Protein AF-A0A6P0SX77-F1 (afdb_monomer_lite)

Radius of gyration: 18.06 Å; chains: 1; bounding box: 27×30×55 Å

Foldseek 3Di:
DADCQCVPPHHPRHPVVPDPVNVVVVVVVCVVVPVPVVVVVVVVVVCVVVVVPPPVPPPPPDD

pLDDT: mean 72.02, std 12.47, range [44.0, 87.56]

Sequence (63 aa):
MGKATEHLLGEGIEPEHLNDDRLGRVLDQLFEAGLTSLFVQVALAAASQFEVNGDSLHLDSSS

Structure (mmCIF, N/CA/C/O backbone):
data_AF-A0A6P0SX77-F1
#
_entry.id   AF-A0A6P0SX77-F1
#
loop_
_atom_site.group_PDB
_atom_site.id
_atom_site.type_symbol
_atom_site.label_atom_id
_atom_site.label_alt_id
_atom_site.label_comp_id
_atom_site.label_asym_id
_atom_si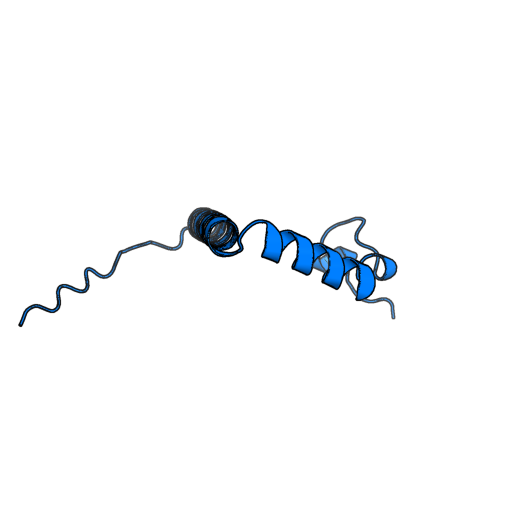te.label_entity_id
_atom_site.label_seq_id
_atom_site.pdbx_PDB_ins_code
_atom_site.Cartn_x
_atom_site.Cartn_y
_atom_site.Cartn_z
_atom_site.occupancy
_atom_site.B_iso_or_equiv
_atom_site.auth_seq_id
_atom_site.auth_comp_id
_atom_site.auth_asym_id
_atom_site.auth_atom_id
_atom_site.pdbx_PDB_model_num
ATOM 1 N N . MET A 1 1 ? 19.174 -17.992 -16.207 1.00 45.12 1 MET A N 1
ATOM 2 C CA . MET A 1 1 ? 18.208 -18.464 -15.194 1.00 45.12 1 MET A CA 1
ATOM 3 C C . MET A 1 1 ? 17.278 -17.298 -14.887 1.00 45.12 1 MET A C 1
ATOM 5 O O . MET A 1 1 ? 17.678 -16.398 -14.159 1.00 45.12 1 MET A O 1
ATOM 9 N N . GLY A 1 2 ? 16.138 -17.224 -15.582 1.00 50.16 2 GLY A N 1
ATOM 10 C CA . GLY A 1 2 ? 15.181 -16.116 -15.467 1.00 50.16 2 GLY A CA 1
ATOM 11 C C . GLY A 1 2 ? 14.522 -16.099 -14.088 1.00 50.16 2 GLY A C 1
ATOM 12 O O . GLY A 1 2 ? 14.242 -17.155 -13.526 1.00 50.16 2 GLY A O 1
ATOM 13 N N . LYS A 1 3 ? 14.364 -14.905 -13.513 1.00 56.19 3 LYS A N 1
ATOM 14 C CA . LYS A 1 3 ? 13.847 -14.682 -12.156 1.00 56.19 3 LYS A CA 1
ATOM 15 C C . LYS A 1 3 ? 12.402 -15.183 -12.072 1.00 56.19 3 LYS A C 1
ATOM 17 O O . LYS A 1 3 ? 11.617 -14.864 -12.958 1.00 56.19 3 LYS A O 1
ATOM 22 N N . ALA A 1 4 ? 12.059 -15.909 -11.006 1.00 65.88 4 ALA A N 1
ATOM 23 C CA . ALA A 1 4 ? 10.747 -16.521 -10.742 1.00 65.88 4 ALA A CA 1
ATOM 24 C C . ALA A 1 4 ? 9.634 -15.490 -10.443 1.00 6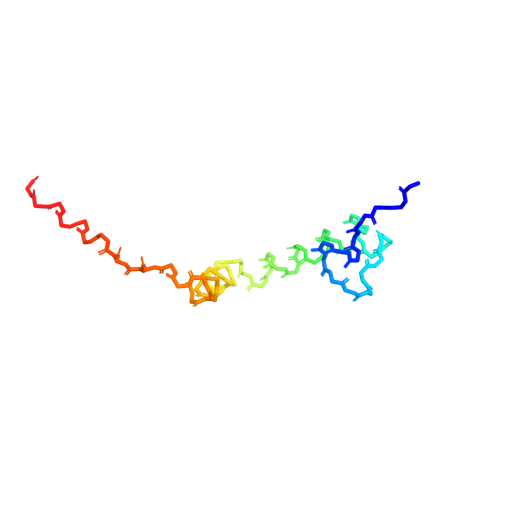5.88 4 ALA A C 1
ATOM 26 O O . ALA A 1 4 ? 8.884 -15.617 -9.485 1.00 65.88 4 ALA A O 1
ATOM 27 N N . THR A 1 5 ? 9.571 -14.426 -11.232 1.00 63.78 5 THR A N 1
ATOM 28 C CA . THR A 1 5 ? 8.652 -13.294 -11.076 1.00 63.78 5 THR A CA 1
ATOM 29 C C . THR A 1 5 ? 7.210 -13.735 -11.270 1.00 63.78 5 THR A C 1
ATOM 31 O O . THR A 1 5 ? 6.394 -13.489 -10.391 1.00 63.78 5 THR A O 1
ATOM 34 N N . GLU A 1 6 ? 6.932 -14.527 -12.301 1.00 62.19 6 GLU A N 1
ATOM 35 C CA . GLU A 1 6 ? 5.601 -15.101 -12.535 1.00 62.19 6 GLU A CA 1
ATOM 36 C C . GLU A 1 6 ? 5.148 -16.051 -11.417 1.00 62.19 6 GLU A C 1
ATOM 38 O O . GLU A 1 6 ? 3.972 -16.114 -11.072 1.00 62.19 6 GLU A O 1
ATOM 43 N N . HIS A 1 7 ? 6.085 -16.778 -10.802 1.00 62.91 7 HIS A N 1
ATOM 44 C CA . HIS A 1 7 ? 5.766 -17.725 -9.733 1.00 62.91 7 HIS A CA 1
ATOM 45 C C . HIS A 1 7 ? 5.536 -17.038 -8.379 1.00 62.91 7 HIS A C 1
ATOM 47 O O . HIS A 1 7 ? 4.815 -17.562 -7.536 1.00 62.91 7 HIS A O 1
ATOM 53 N N . LEU A 1 8 ? 6.165 -15.879 -8.160 1.00 69.50 8 LEU A N 1
ATOM 54 C CA . LEU A 1 8 ? 6.104 -15.143 -6.895 1.00 69.50 8 LEU A CA 1
ATOM 55 C C . LEU A 1 8 ? 5.051 -14.031 -6.891 1.00 69.50 8 LEU A C 1
ATOM 57 O O . LEU A 1 8 ? 4.509 -13.721 -5.835 1.00 69.50 8 LEU A O 1
ATOM 61 N N . LEU A 1 9 ? 4.791 -13.410 -8.041 1.00 73.12 9 LEU A N 1
ATOM 62 C CA . LEU A 1 9 ? 3.937 -12.222 -8.155 1.00 73.12 9 LEU A CA 1
ATOM 63 C C . LEU A 1 9 ? 2.635 -12.491 -8.913 1.00 73.12 9 LEU A C 1
ATOM 65 O O . LEU A 1 9 ? 1.715 -11.682 -8.835 1.00 73.12 9 LEU A O 1
ATOM 69 N N . GLY A 1 10 ? 2.546 -13.627 -9.606 1.00 70.19 10 GLY A N 1
ATOM 70 C CA . GLY A 1 10 ? 1.381 -14.028 -10.382 1.00 70.19 10 GLY A CA 1
ATOM 71 C C . GLY A 1 10 ? 1.685 -14.167 -11.871 1.00 70.19 10 GLY A C 1
ATOM 72 O O . GLY A 1 10 ? 2.606 -13.550 -12.410 1.00 70.19 10 GLY A O 1
ATOM 73 N N . GLU A 1 11 ? 0.887 -15.003 -12.530 1.00 72.31 11 GLU A N 1
ATOM 74 C CA . GLU A 1 11 ? 0.991 -15.292 -13.960 1.00 72.31 11 GLU A CA 1
ATOM 75 C C . GLU A 1 11 ? 0.878 -13.999 -14.792 1.00 72.31 11 GLU A C 1
ATOM 77 O O . GLU A 1 11 ? -0.016 -13.181 -14.565 1.00 72.31 11 GLU A O 1
ATOM 82 N N . GLY A 1 12 ? 1.808 -13.791 -15.734 1.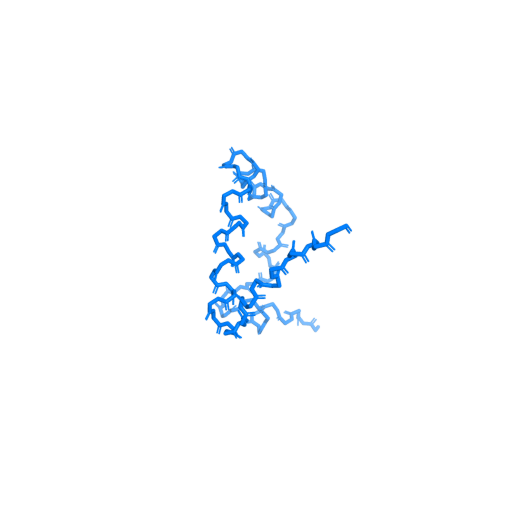00 71.88 12 GLY A N 1
ATOM 83 C CA . GLY A 1 12 ? 1.870 -12.587 -16.576 1.00 71.88 12 GLY A CA 1
ATOM 84 C C . GLY A 1 12 ? 2.687 -11.416 -16.007 1.00 71.88 12 GLY A C 1
ATOM 85 O O . GLY A 1 12 ? 2.787 -10.366 -16.650 1.00 71.88 12 GLY A O 1
ATOM 86 N N . ILE A 1 13 ? 3.300 -11.561 -14.825 1.00 72.50 13 ILE A N 1
ATOM 87 C CA . ILE A 1 13 ? 4.261 -10.579 -14.303 1.00 72.50 13 ILE A CA 1
ATOM 88 C C . ILE A 1 13 ? 5.667 -10.907 -14.819 1.00 72.50 13 ILE A C 1
ATOM 90 O O . ILE A 1 13 ? 6.406 -11.683 -14.214 1.00 72.50 13 ILE A O 1
ATOM 94 N N . GLU A 1 14 ? 6.048 -10.275 -15.929 1.00 72.00 14 GLU A N 1
ATOM 95 C CA . GLU A 1 14 ? 7.403 -10.365 -16.477 1.00 72.00 14 GLU A CA 1
ATOM 96 C C . GLU A 1 14 ? 8.412 -9.532 -15.658 1.00 72.00 14 GLU A C 1
ATOM 98 O O . GLU A 1 14 ? 8.065 -8.477 -15.113 1.00 72.00 14 GLU A O 1
ATOM 103 N N . PRO A 1 15 ? 9.698 -9.931 -15.606 1.00 68.19 15 PRO A N 1
ATOM 104 C CA . PRO A 1 15 ? 10.746 -9.152 -14.946 1.00 68.19 15 PRO A CA 1
ATOM 105 C C . PRO A 1 15 ? 10.873 -7.719 -15.476 1.00 68.19 15 PRO A C 1
ATOM 107 O O . PRO A 1 15 ? 11.251 -6.823 -14.722 1.00 68.19 15 PRO A O 1
ATOM 110 N N . GLU A 1 16 ? 10.547 -7.488 -16.750 1.00 71.00 16 GLU A N 1
ATOM 111 C CA . GLU A 1 16 ? 10.574 -6.160 -17.372 1.00 71.00 16 GLU A CA 1
ATOM 112 C 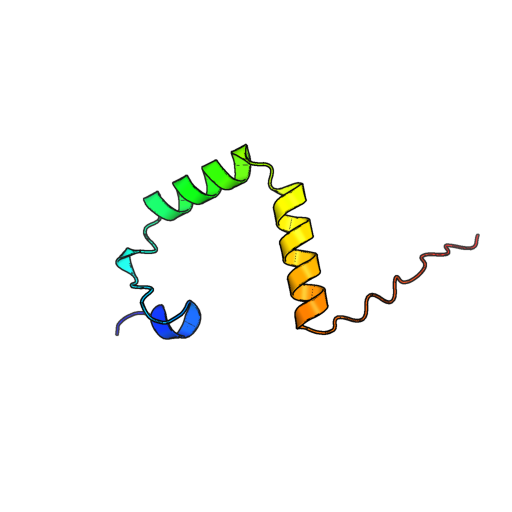C . GLU A 1 16 ? 9.475 -5.217 -16.851 1.00 71.00 16 GLU A C 1
ATOM 114 O O . GLU A 1 16 ? 9.618 -3.993 -16.943 1.00 71.00 16 GLU A O 1
ATOM 119 N N . HIS A 1 17 ? 8.400 -5.757 -16.263 1.00 66.62 17 HIS A N 1
ATOM 120 C CA . HIS A 1 17 ? 7.360 -4.963 -15.600 1.00 66.62 17 HIS A CA 1
ATOM 121 C C . HIS A 1 17 ? 7.830 -4.385 -14.264 1.00 66.62 17 HIS A C 1
ATOM 123 O O . HIS A 1 17 ? 7.344 -3.333 -13.849 1.00 66.62 17 HIS A O 1
ATOM 129 N N . LEU A 1 18 ? 8.808 -5.029 -13.627 1.00 68.31 18 LEU A N 1
ATOM 130 C CA . LEU A 1 18 ? 9.419 -4.617 -12.364 1.00 68.31 18 LEU A CA 1
ATOM 131 C C . LEU A 1 18 ? 10.644 -3.733 -12.615 1.00 68.31 18 LEU A C 1
ATOM 133 O O . LEU A 1 18 ? 11.704 -3.933 -12.020 1.00 68.31 18 LEU A O 1
ATOM 137 N N . ASN A 1 19 ? 10.528 -2.785 -13.544 1.00 68.88 19 ASN A N 1
ATOM 138 C CA . ASN A 1 19 ? 11.551 -1.763 -13.695 1.00 68.88 19 ASN A CA 1
ATOM 139 C C . ASN A 1 19 ? 11.374 -0.682 -12.614 1.00 68.88 19 ASN A C 1
ATOM 141 O O . ASN A 1 19 ? 10.256 -0.311 -12.246 1.00 68.88 19 ASN A O 1
ATOM 145 N N . ASP A 1 20 ? 12.500 -0.199 -12.090 1.00 64.44 20 ASP A N 1
ATOM 146 C CA . ASP A 1 20 ? 12.550 0.754 -10.973 1.00 64.44 20 ASP A CA 1
ATOM 147 C C . ASP A 1 20 ? 11.785 2.052 -11.300 1.00 64.44 20 ASP A C 1
ATOM 149 O O . ASP A 1 20 ? 11.110 2.621 -10.447 1.00 64.44 20 ASP A O 1
ATOM 153 N N . ASP A 1 21 ? 11.780 2.462 -12.575 1.00 70.69 21 ASP A N 1
ATOM 154 C CA . ASP A 1 21 ? 11.085 3.660 -13.062 1.00 70.69 21 ASP A CA 1
ATOM 155 C C . ASP A 1 21 ? 9.552 3.567 -12.999 1.00 70.69 21 ASP A C 1
ATOM 157 O O . ASP A 1 21 ? 8.868 4.590 -12.877 1.00 70.69 21 ASP A O 1
ATOM 161 N N . ARG A 1 22 ? 8.972 2.372 -13.170 1.00 73.88 22 ARG A N 1
ATOM 162 C CA . ARG A 1 22 ? 7.523 2.164 -13.006 1.00 73.88 22 ARG A CA 1
ATOM 163 C C . ARG A 1 22 ? 7.181 1.987 -11.539 1.00 73.88 22 ARG A C 1
ATOM 165 O O . ARG A 1 22 ? 6.177 2.542 -11.104 1.00 73.88 22 ARG A O 1
ATOM 172 N N . LEU A 1 23 ? 8.020 1.276 -10.786 1.00 77.69 23 LEU A N 1
ATOM 173 C CA . LEU A 1 23 ? 7.810 1.075 -9.356 1.00 77.69 23 LEU A CA 1
ATOM 174 C C . LEU A 1 23 ? 7.837 2.412 -8.602 1.00 77.69 23 LEU A C 1
ATOM 176 O O . LEU A 1 23 ? 6.906 2.703 -7.857 1.00 77.69 23 LEU A O 1
ATOM 180 N N . GLY A 1 24 ? 8.839 3.258 -8.865 1.00 80.50 24 GLY A N 1
ATOM 181 C CA . GLY A 1 24 ? 8.966 4.587 -8.264 1.00 80.50 24 GLY A CA 1
ATOM 182 C C . GLY A 1 24 ? 7.760 5.480 -8.554 1.00 80.50 24 GLY A C 1
ATOM 183 O O . GLY A 1 24 ? 7.165 6.020 -7.631 1.00 80.50 24 GLY A O 1
ATOM 184 N N . ARG A 1 25 ? 7.302 5.533 -9.812 1.00 83.88 25 ARG A N 1
ATOM 185 C CA . ARG A 1 25 ? 6.114 6.324 -10.186 1.00 83.88 25 ARG A CA 1
ATOM 186 C C . ARG A 1 25 ? 4.827 5.834 -9.534 1.00 83.88 25 ARG A C 1
ATOM 188 O O . ARG A 1 25 ? 3.968 6.644 -9.202 1.00 83.88 25 ARG A O 1
ATOM 195 N N . VAL A 1 26 ? 4.675 4.522 -9.369 1.00 83.12 26 VAL A N 1
ATOM 196 C CA . VAL A 1 26 ? 3.529 3.967 -8.641 1.00 83.12 26 VAL A CA 1
ATOM 197 C C . VAL A 1 26 ? 3.627 4.338 -7.163 1.00 83.12 26 VAL A C 1
ATOM 199 O O . VAL A 1 26 ? 2.640 4.788 -6.593 1.00 83.12 26 VAL A O 1
ATOM 202 N N . LEU A 1 27 ? 4.806 4.219 -6.548 1.00 81.19 27 LEU A N 1
ATOM 203 C CA . LEU A 1 27 ? 5.018 4.612 -5.153 1.00 81.19 27 LEU A CA 1
ATOM 204 C C . LEU A 1 27 ? 4.748 6.106 -4.921 1.00 81.19 27 LEU A C 1
ATOM 206 O O . LEU A 1 27 ? 4.114 6.439 -3.921 1.00 81.19 27 LEU A O 1
ATOM 210 N N . ASP A 1 28 ? 5.132 6.978 -5.855 1.00 85.75 28 ASP A N 1
ATOM 211 C CA . ASP A 1 28 ? 4.824 8.412 -5.802 1.00 85.75 28 ASP A CA 1
ATOM 212 C C . ASP A 1 28 ? 3.307 8.661 -5.829 1.00 85.75 28 ASP A C 1
ATOM 214 O O . ASP A 1 28 ? 2.779 9.399 -5.000 1.00 85.75 28 ASP A O 1
ATOM 218 N N . GLN A 1 29 ? 2.574 7.979 -6.715 1.00 85.06 29 GLN A N 1
ATOM 219 C CA . GLN A 1 29 ? 1.109 8.078 -6.779 1.00 85.06 29 GLN A CA 1
ATOM 220 C C . GLN A 1 29 ? 0.432 7.565 -5.504 1.00 85.06 29 GLN A C 1
ATOM 222 O O . GLN A 1 29 ? -0.540 8.155 -5.034 1.00 85.06 29 GLN A O 1
ATOM 227 N N . LEU A 1 30 ? 0.939 6.474 -4.923 1.00 83.38 30 LEU A N 1
ATOM 228 C CA . LEU A 1 30 ? 0.444 5.954 -3.647 1.00 83.38 30 LEU A CA 1
ATOM 229 C C . LEU A 1 30 ? 0.729 6.927 -2.495 1.00 83.38 30 LEU A C 1
ATOM 231 O O . LEU A 1 30 ? -0.096 7.071 -1.590 1.00 83.38 30 LEU A O 1
ATOM 235 N N . PHE A 1 31 ? 1.876 7.608 -2.535 1.00 83.38 31 PHE A N 1
ATOM 236 C CA . PHE A 1 31 ? 2.230 8.642 -1.572 1.00 83.38 31 PHE A CA 1
ATOM 237 C C . PHE A 1 31 ? 1.288 9.848 -1.667 1.00 83.38 31 PHE A C 1
ATOM 239 O O . PHE A 1 31 ? 0.734 10.262 -0.646 1.00 83.38 31 PHE A O 1
ATOM 246 N N . GLU A 1 32 ? 1.030 10.349 -2.877 1.00 86.25 32 GLU A N 1
ATOM 247 C CA . GLU A 1 32 ? 0.070 11.434 -3.130 1.00 86.25 32 GLU A CA 1
ATOM 248 C C . GLU A 1 32 ? -1.365 11.064 -2.721 1.00 86.25 32 GLU A C 1
ATOM 250 O O . GLU A 1 32 ? -2.088 11.895 -2.170 1.00 86.25 32 GLU A O 1
ATOM 255 N N . ALA A 1 33 ? -1.773 9.810 -2.942 1.00 81.62 33 ALA A N 1
ATOM 256 C CA . ALA A 1 33 ? -3.102 9.309 -2.589 1.00 81.62 33 ALA A CA 1
ATOM 257 C C . ALA A 1 33 ? -3.318 9.115 -1.074 1.00 81.62 33 ALA A C 1
ATOM 259 O O . ALA A 1 33 ? -4.457 8.943 -0.633 1.00 81.62 33 ALA A O 1
ATOM 260 N N . GLY A 1 34 ? -2.253 9.158 -0.268 1.00 82.88 34 GLY A N 1
ATOM 261 C CA . GLY A 1 34 ? -2.313 8.995 1.183 1.00 82.88 34 GLY A CA 1
ATOM 262 C C . GLY A 1 34 ? -2.154 7.540 1.631 1.00 82.88 34 GLY A C 1
ATOM 263 O O . GLY A 1 34 ? -3.113 6.770 1.720 1.00 82.88 34 GLY A O 1
ATOM 264 N N . LEU A 1 35 ? -0.927 7.187 2.023 1.00 83.56 35 LEU A N 1
ATOM 265 C CA . LEU A 1 35 ? -0.544 5.819 2.395 1.00 83.56 35 LEU A CA 1
ATOM 266 C C . LEU A 1 35 ? -1.280 5.272 3.619 1.00 83.56 35 LEU A C 1
ATOM 268 O O . LEU A 1 35 ? -1.501 4.070 3.701 1.00 83.56 35 LEU A O 1
ATOM 272 N N . THR A 1 36 ? -1.677 6.122 4.566 1.00 83.00 36 THR A N 1
ATOM 273 C CA . THR A 1 36 ? -2.263 5.669 5.836 1.00 83.00 36 THR A CA 1
ATOM 274 C C . THR A 1 36 ? -3.568 4.903 5.631 1.00 83.00 36 THR A C 1
ATOM 276 O O . THR A 1 36 ? -3.737 3.823 6.191 1.00 83.00 36 THR A O 1
ATOM 279 N N . SER A 1 37 ? -4.489 5.425 4.813 1.00 82.12 37 SER A N 1
ATOM 280 C CA . SER A 1 37 ? -5.773 4.752 4.574 1.00 82.12 37 SER A CA 1
ATOM 281 C C . SER A 1 37 ? -5.584 3.465 3.773 1.00 82.12 37 SER A C 1
ATOM 283 O O . SER A 1 37 ? -6.160 2.435 4.119 1.00 82.12 37 SER A O 1
ATOM 285 N N . LEU A 1 38 ? -4.731 3.508 2.746 1.00 84.44 38 LEU A N 1
ATOM 286 C CA . LEU A 1 38 ? -4.404 2.345 1.929 1.00 84.44 38 LEU A CA 1
ATOM 287 C C . LEU A 1 38 ? -3.766 1.231 2.765 1.00 84.44 38 LEU A C 1
ATOM 289 O O . LEU A 1 38 ? -4.184 0.080 2.687 1.00 84.44 38 LEU A O 1
ATOM 293 N N . PHE A 1 39 ? -2.788 1.578 3.597 1.00 84.19 39 PHE A N 1
ATOM 294 C CA . PHE A 1 39 ? -2.102 0.629 4.463 1.00 84.19 39 PHE A CA 1
ATOM 295 C C . PHE A 1 39 ? -3.065 -0.031 5.450 1.00 84.19 39 PHE A C 1
ATOM 297 O O . PHE A 1 39 ? -3.047 -1.251 5.586 1.00 84.19 39 PHE A O 1
ATOM 304 N N . VAL A 1 40 ? -3.948 0.744 6.092 1.00 86.81 40 VAL A N 1
ATOM 305 C CA . VAL A 1 40 ? -4.966 0.199 7.006 1.00 86.81 40 VAL A CA 1
ATOM 306 C C . VAL A 1 40 ? -5.903 -0.762 6.276 1.00 86.81 40 VAL A C 1
ATOM 308 O O . VAL A 1 40 ? -6.182 -1.841 6.792 1.00 86.81 40 VAL A O 1
ATOM 311 N N . GLN A 1 41 ? -6.352 -0.421 5.067 1.00 87.00 41 GLN A N 1
ATOM 312 C CA . GLN A 1 41 ? -7.209 -1.305 4.272 1.00 87.00 41 GLN A CA 1
ATOM 313 C C . GLN A 1 41 ? -6.507 -2.618 3.908 1.00 87.00 41 GLN A C 1
ATOM 315 O O . GLN A 1 41 ? -7.089 -3.688 4.086 1.00 87.00 41 GLN A O 1
ATOM 320 N N . VAL A 1 42 ? -5.249 -2.555 3.457 1.00 87.56 42 VAL A N 1
ATOM 321 C CA . VAL A 1 42 ? -4.449 -3.749 3.136 1.00 87.56 42 VAL A CA 1
ATOM 322 C C . VAL A 1 42 ? -4.197 -4.594 4.387 1.00 87.56 42 VAL A C 1
ATOM 324 O O . VAL A 1 42 ? -4.351 -5.813 4.339 1.00 87.56 42 VAL A O 1
ATOM 327 N N . ALA A 1 43 ? -3.864 -3.967 5.516 1.00 84.69 43 ALA A N 1
ATOM 328 C CA . ALA A 1 43 ? -3.631 -4.659 6.780 1.00 84.69 43 ALA A CA 1
ATOM 329 C C . ALA A 1 43 ? -4.897 -5.360 7.294 1.00 84.69 43 ALA A C 1
ATOM 331 O O . ALA A 1 43 ? -4.820 -6.509 7.721 1.00 84.69 43 ALA A O 1
ATOM 332 N N . LEU A 1 44 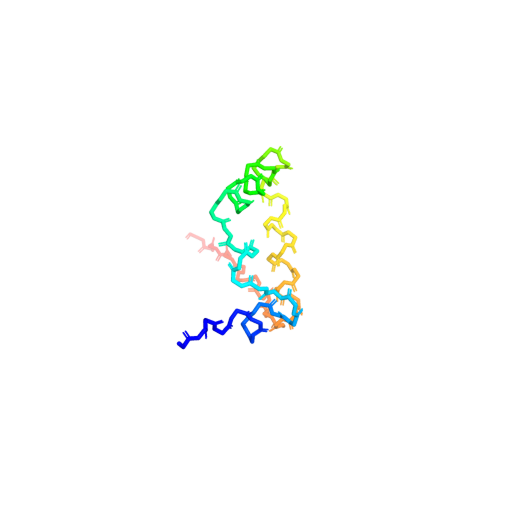? -6.063 -4.711 7.208 1.00 85.00 44 LEU A N 1
ATOM 333 C CA . LEU A 1 44 ? -7.347 -5.317 7.575 1.00 85.00 44 L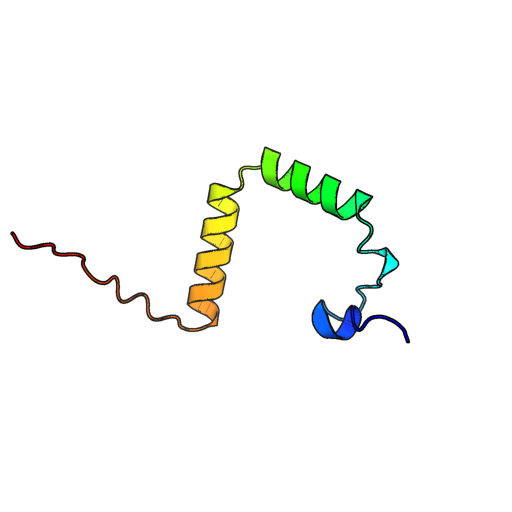EU A CA 1
ATOM 334 C C . LEU A 1 44 ? -7.719 -6.474 6.643 1.00 85.00 44 LEU A C 1
ATOM 336 O O . LEU A 1 44 ? -8.160 -7.520 7.118 1.00 85.00 44 LEU A O 1
ATOM 340 N N . ALA A 1 45 ? -7.511 -6.316 5.333 1.00 86.31 45 ALA A N 1
ATOM 341 C CA . ALA A 1 45 ? -7.754 -7.377 4.359 1.00 86.31 45 ALA A CA 1
ATOM 342 C C . ALA A 1 45 ? -6.858 -8.596 4.623 1.00 86.31 45 ALA A C 1
ATOM 344 O O . ALA A 1 45 ? -7.350 -9.722 4.653 1.00 86.31 45 ALA A O 1
ATOM 345 N N . ALA A 1 46 ? -5.569 -8.374 4.891 1.00 84.25 46 ALA A N 1
ATOM 346 C CA . ALA A 1 46 ? -4.639 -9.434 5.264 1.00 84.25 46 ALA A CA 1
ATOM 347 C C . ALA A 1 46 ? -5.030 -10.089 6.600 1.00 84.25 46 ALA A C 1
ATOM 349 O O . ALA A 1 46 ? -5.113 -11.311 6.680 1.00 84.25 46 ALA A O 1
ATOM 350 N N . ALA A 1 47 ? -5.339 -9.302 7.635 1.00 83.06 47 ALA A N 1
ATOM 351 C CA . ALA A 1 47 ? -5.758 -9.829 8.934 1.00 83.06 47 ALA A CA 1
ATOM 352 C C . ALA A 1 47 ? -7.017 -10.705 8.815 1.00 83.06 47 ALA A C 1
ATOM 354 O O . ALA A 1 47 ? -7.078 -11.778 9.412 1.00 83.06 47 ALA A O 1
ATOM 355 N N . SER A 1 48 ? -7.980 -10.289 7.985 1.00 83.00 48 SER A N 1
ATOM 356 C CA . SER A 1 48 ? -9.183 -11.069 7.686 1.00 83.00 48 SER A CA 1
ATOM 357 C C . SER A 1 48 ? -8.892 -12.322 6.856 1.00 83.00 48 SER A C 1
ATOM 359 O O . SER A 1 48 ? -9.539 -13.340 7.075 1.00 83.00 48 SER A O 1
ATOM 361 N N . GLN A 1 49 ? -7.964 -12.262 5.897 1.00 84.56 49 GLN A N 1
ATOM 362 C CA . GLN A 1 49 ? -7.628 -13.393 5.026 1.00 84.56 49 GLN A CA 1
ATOM 363 C C . GLN A 1 49 ? -6.868 -14.497 5.767 1.00 84.56 49 GLN A C 1
ATOM 365 O O . GLN A 1 49 ? -7.042 -15.673 5.462 1.00 84.56 49 GLN A O 1
ATOM 370 N N . PHE A 1 50 ? -6.028 -14.118 6.726 1.00 82.56 50 PHE A N 1
ATOM 371 C CA . PHE A 1 50 ? -5.206 -15.047 7.498 1.00 82.56 50 PHE A CA 1
ATOM 372 C C . PHE A 1 50 ? -5.805 -15.386 8.869 1.00 82.56 50 PHE A C 1
ATOM 374 O O . PHE A 1 50 ? -5.105 -15.979 9.686 1.00 82.56 50 PHE A O 1
ATOM 381 N N . GLU A 1 51 ? -7.065 -14.999 9.125 1.00 73.50 51 GLU A N 1
ATOM 382 C CA . GLU A 1 51 ? -7.753 -15.170 10.416 1.00 73.50 51 GLU A CA 1
ATOM 383 C C . GLU A 1 51 ? -6.846 -14.798 11.596 1.00 73.50 51 GLU A C 1
ATOM 385 O O . GLU A 1 51 ? -6.771 -15.492 12.615 1.00 73.50 51 GLU A O 1
ATOM 390 N N . VAL A 1 52 ? -6.104 -13.697 11.440 1.00 66.88 52 VAL A N 1
ATOM 391 C CA . VAL A 1 52 ? -5.272 -13.177 12.517 1.00 66.88 52 VAL A CA 1
ATOM 392 C C . VAL A 1 52 ? -6.253 -12.707 13.574 1.00 66.88 52 VAL A C 1
ATOM 394 O O . VAL A 1 52 ? -6.879 -11.661 13.409 1.00 66.88 52 VAL A O 1
ATOM 397 N N . ASN A 1 53 ? -6.446 -13.527 14.611 1.00 60.56 53 ASN A N 1
ATOM 398 C CA . ASN A 1 53 ? -7.312 -13.204 15.733 1.00 60.56 53 ASN A CA 1
ATOM 399 C C . ASN A 1 53 ? -6.849 -11.863 16.292 1.00 60.56 53 ASN A C 1
ATOM 401 O O . ASN A 1 53 ? -5.831 -11.762 16.976 1.00 60.56 53 ASN A O 1
ATOM 405 N N . GLY A 1 54 ? -7.606 -10.822 15.956 1.00 57.41 54 GLY A N 1
ATOM 406 C CA . GLY A 1 54 ? -7.544 -9.519 16.580 1.00 57.41 54 GLY A CA 1
ATOM 407 C C . GLY A 1 54 ? -8.189 -9.610 17.948 1.00 57.41 54 GLY A C 1
ATOM 408 O O . GLY A 1 54 ? -9.105 -8.843 18.237 1.00 57.41 54 GLY A O 1
ATOM 409 N N . ASP A 1 55 ? -7.712 -10.535 18.786 1.00 54.56 55 ASP A N 1
ATOM 410 C CA . ASP A 1 55 ? -7.757 -10.310 20.215 1.00 54.56 55 ASP A CA 1
ATOM 411 C C . ASP A 1 55 ? -6.943 -9.038 20.393 1.00 54.56 55 ASP A C 1
ATOM 413 O O . ASP A 1 55 ? -5.712 -9.043 20.472 1.00 54.56 55 ASP A O 1
ATOM 417 N N . SER A 1 56 ? -7.643 -7.903 20.344 1.00 54.44 56 SER A N 1
ATOM 418 C CA . SER A 1 56 ? -7.169 -6.694 20.960 1.00 54.44 56 SER A CA 1
ATOM 419 C C . SER A 1 56 ? -6.808 -7.151 22.359 1.00 54.44 56 SER A C 1
ATOM 421 O O . SER A 1 56 ? -7.698 -7.394 23.177 1.00 54.44 56 SER A O 1
ATOM 423 N N . LEU A 1 57 ? -5.511 -7.346 22.610 1.00 54.00 57 LEU A N 1
ATOM 424 C CA . LEU A 1 57 ? -4.989 -7.245 23.949 1.00 54.00 57 LEU A CA 1
ATOM 425 C C . LEU A 1 57 ? -5.487 -5.885 24.385 1.00 54.00 57 LEU A C 1
ATOM 427 O O . LEU A 1 57 ? -4.992 -4.843 23.953 1.00 54.00 57 LEU A O 1
ATOM 431 N N . HIS A 1 58 ? -6.580 -5.928 25.133 1.00 52.91 58 HIS A N 1
ATOM 432 C CA . HIS A 1 58 ? -7.029 -4.845 25.947 1.00 52.91 58 HIS A CA 1
ATOM 433 C C . HIS A 1 58 ? -5.805 -4.567 26.799 1.00 52.91 58 HIS A C 1
ATOM 435 O O . HIS A 1 58 ? -5.507 -5.292 27.747 1.00 52.91 58 HIS A O 1
ATOM 441 N N . LEU A 1 59 ? -5.014 -3.584 26.378 1.00 53.28 59 LEU A N 1
ATOM 442 C CA . LEU A 1 59 ? -4.025 -2.955 27.223 1.00 53.28 59 LEU A CA 1
ATOM 443 C C . LEU A 1 59 ? -4.830 -2.146 28.244 1.00 53.28 59 LEU A C 1
ATOM 445 O O . LEU A 1 59 ? -4.725 -0.926 28.310 1.00 53.28 59 LEU A O 1
ATOM 449 N N . ASP A 1 60 ? -5.661 -2.838 29.025 1.00 53.19 60 ASP A N 1
ATOM 450 C CA . ASP A 1 60 ? -5.980 -2.458 30.382 1.00 53.19 60 ASP A CA 1
ATOM 451 C C . ASP A 1 60 ? -4.646 -2.544 31.124 1.00 53.19 60 ASP A C 1
ATOM 453 O O . ASP A 1 60 ? -4.323 -3.500 31.831 1.00 53.19 60 ASP A O 1
ATOM 457 N N . SER A 1 61 ? -3.824 -1.513 30.926 1.00 44.00 61 SER A N 1
ATOM 458 C CA . SER A 1 61 ? -2.953 -1.038 31.983 1.00 44.00 61 SER A CA 1
ATOM 459 C C . SER A 1 61 ? -3.879 -0.630 33.125 1.00 44.00 61 SER A C 1
ATOM 461 O O . SER A 1 61 ? -4.266 0.529 33.257 1.00 44.00 61 SER A O 1
ATOM 463 N N . SER A 1 62 ? -4.279 -1.604 33.938 1.00 51.88 62 SER A N 1
ATOM 464 C CA . SER A 1 62 ? -4.694 -1.303 35.292 1.00 51.88 62 SER A CA 1
ATOM 465 C C . SER A 1 62 ? -3.442 -0.935 36.077 1.00 51.88 62 SER A C 1
ATOM 467 O O . SER A 1 62 ? -2.585 -1.789 36.299 1.00 51.88 62 SER A O 1
ATOM 469 N N . SER A 1 63 ? -3.468 0.313 36.560 1.00 53.91 63 SER A N 1
ATOM 470 C CA . SER A 1 63 ? -2.672 0.904 37.654 1.00 53.91 63 SER A CA 1
ATOM 471 C C . SER A 1 63 ? -1.267 1.406 37.330 1.00 53.91 63 SER A C 1
ATOM 473 O O . SER A 1 63 ? -0.430 0.636 36.819 1.00 53.91 63 SER A O 1
#

Secondary structure (DSSP, 8-state):
----HHHHH-TT--GGGS-HHHHHHHHHHHHHH-HHHHHHHHHHHHHHHTT------------